Protein AF-A0A1M7EF19-F1 (afdb_monomer)

Solvent-accessible surface area (backbone atoms only — not comparable to full-atom values): 7921 Å² total; per-residue (Å²): 130,90,59,76,41,64,42,76,80,47,96,59,30,33,42,44,46,72,36,69,72,39,63,74,40,44,69,58,48,53,52,19,58,71,24,45,82,84,38,46,73,59,16,44,54,42,26,53,53,49,35,74,74,39,48,84,70,38,44,51,40,47,37,54,39,18,50,61,46,20,76,77,40,78,69,62,20,54,66,49,35,56,54,51,64,71,54,57,52,94,85,60,45,84,52,74,38,40,64,43,81,88,38,78,52,34,50,28,50,55,52,26,52,49,55,53,27,52,53,28,46,76,69,68,38,51,69,61,20,49,54,54,52,38,40,63,74,37,72,91,81,78,130

Structure (mmCIF, N/CA/C/O backbone):
data_AF-A0A1M7EF19-F1
#
_entry.id   AF-A0A1M7EF19-F1
#
loop_
_atom_site.group_PDB
_atom_site.id
_atom_site.type_symbol
_atom_site.label_atom_id
_atom_site.label_alt_id
_atom_site.label_comp_id
_atom_site.label_asym_id
_atom_site.label_entity_id
_atom_site.label_seq_id
_atom_site.pdbx_PDB_ins_code
_atom_site.Cartn_x
_atom_site.Cartn_y
_atom_site.Cartn_z
_atom_site.occupancy
_atom_site.B_iso_or_equiv
_atom_site.auth_seq_id
_atom_site.auth_comp_id
_atom_site.auth_asym_id
_atom_site.auth_atom_id
_atom_site.pdbx_PDB_model_num
ATOM 1 N N . MET A 1 1 ? 3.132 -17.403 -13.608 1.00 49.06 1 MET A N 1
ATOM 2 C CA . MET A 1 1 ? 3.008 -16.910 -12.224 1.00 49.06 1 MET A CA 1
ATOM 3 C C . MET A 1 1 ? 2.556 -15.473 -12.309 1.00 49.06 1 MET A C 1
ATOM 5 O O . MET A 1 1 ? 3.227 -14.689 -12.971 1.00 49.06 1 MET A O 1
ATOM 9 N N . ASP A 1 2 ? 1.410 -15.162 -11.716 1.00 65.50 2 ASP A N 1
ATOM 10 C CA . ASP A 1 2 ? 0.899 -13.799 -11.644 1.00 65.50 2 ASP A CA 1
ATOM 11 C C . ASP A 1 2 ? 1.764 -13.000 -10.675 1.00 65.50 2 ASP A C 1
ATOM 13 O O . ASP A 1 2 ? 1.704 -13.187 -9.463 1.00 65.50 2 ASP A O 1
ATOM 17 N N . GLN A 1 3 ? 2.645 -12.171 -11.230 1.00 72.75 3 GLN A N 1
ATOM 18 C CA . GLN A 1 3 ? 3.590 -11.376 -10.462 1.00 72.75 3 GLN A CA 1
ATOM 19 C C . GLN A 1 3 ? 3.290 -9.895 -10.648 1.00 72.75 3 GLN A C 1
ATOM 21 O O . GLN A 1 3 ? 3.059 -9.413 -11.761 1.00 72.75 3 GLN A O 1
ATOM 26 N N . LEU A 1 4 ? 3.340 -9.185 -9.531 1.00 77.06 4 LEU A N 1
ATOM 27 C CA . LEU A 1 4 ? 3.269 -7.740 -9.477 1.00 77.06 4 LEU A CA 1
ATOM 28 C C . LEU A 1 4 ? 4.525 -7.141 -10.108 1.00 77.06 4 LEU A C 1
ATOM 30 O O . LEU A 1 4 ? 5.639 -7.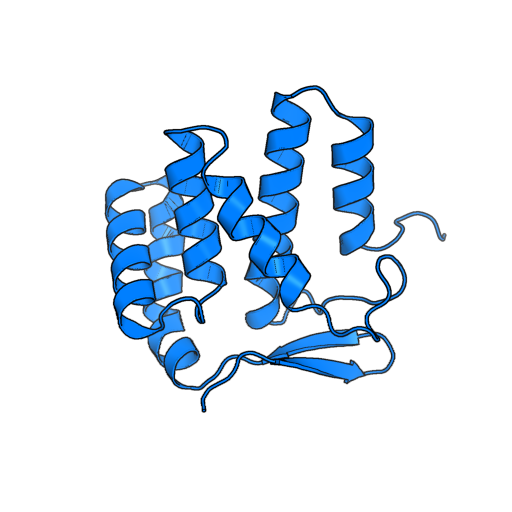573 -9.808 1.00 77.06 4 LEU A O 1
ATOM 34 N N . ARG A 1 5 ? 4.354 -6.183 -11.019 1.00 82.12 5 ARG A N 1
ATOM 35 C CA . ARG A 1 5 ? 5.475 -5.600 -11.764 1.00 82.12 5 ARG A CA 1
ATOM 36 C C . ARG A 1 5 ? 5.371 -4.094 -11.788 1.00 82.12 5 ARG A C 1
ATOM 38 O O . ARG A 1 5 ? 4.305 -3.555 -12.056 1.00 82.12 5 ARG A O 1
ATOM 45 N N . MET A 1 6 ? 6.496 -3.433 -11.576 1.00 83.19 6 MET A N 1
ATOM 46 C CA . MET A 1 6 ? 6.635 -2.010 -11.826 1.00 83.19 6 MET A CA 1
ATOM 47 C C . MET A 1 6 ? 7.289 -1.824 -13.193 1.00 83.19 6 MET A C 1
ATOM 49 O O . MET A 1 6 ? 8.327 -2.425 -13.472 1.00 83.19 6 MET A O 1
ATOM 53 N N . ILE A 1 7 ? 6.648 -1.048 -14.064 1.00 86.56 7 ILE A N 1
ATOM 54 C CA . ILE A 1 7 ? 7.122 -0.795 -15.426 1.00 86.56 7 ILE A CA 1
ATOM 55 C C . ILE A 1 7 ? 7.306 0.697 -15.656 1.00 86.56 7 ILE A C 1
ATOM 57 O O . ILE A 1 7 ? 6.476 1.506 -15.233 1.00 86.56 7 ILE A O 1
ATOM 61 N N . GLU A 1 8 ? 8.380 1.042 -16.355 1.00 88.12 8 GLU A N 1
ATOM 62 C CA . GLU A 1 8 ? 8.569 2.364 -16.934 1.00 88.12 8 GLU A CA 1
ATOM 63 C C . GLU A 1 8 ? 7.665 2.450 -18.167 1.00 88.12 8 GLU A C 1
ATOM 65 O O . GLU A 1 8 ? 7.809 1.666 -19.106 1.00 88.12 8 GLU A O 1
ATOM 70 N N . TYR A 1 9 ? 6.665 3.330 -18.138 1.00 81.69 9 TYR A N 1
ATOM 71 C CA . TYR A 1 9 ? 5.710 3.473 -19.246 1.00 81.69 9 TYR A CA 1
ATOM 72 C C . TYR A 1 9 ? 6.000 4.710 -20.110 1.00 81.69 9 TYR A C 1
ATOM 74 O O . TYR A 1 9 ? 5.576 4.766 -21.262 1.00 81.69 9 TYR A O 1
ATOM 82 N N . GLN A 1 10 ? 6.736 5.675 -19.559 1.00 83.44 10 GLN A N 1
ATOM 83 C CA . GLN A 1 10 ? 7.347 6.827 -20.224 1.00 83.44 10 GLN A CA 1
ATOM 84 C C . GLN A 1 10 ? 8.695 7.101 -19.541 1.00 83.44 10 GLN A C 1
ATOM 86 O O . GLN A 1 10 ? 8.858 6.669 -18.400 1.00 83.44 10 GLN A O 1
ATOM 91 N N . PRO A 1 11 ? 9.641 7.822 -20.177 1.00 87.25 11 PRO A N 1
ATOM 92 C CA . PRO A 1 11 ? 10.941 8.103 -19.573 1.00 87.25 11 PRO A CA 1
ATOM 93 C C . PRO A 1 11 ? 10.802 8.638 -18.143 1.00 87.25 11 PRO A C 1
ATOM 95 O O . PRO A 1 11 ? 10.159 9.670 -17.941 1.00 87.25 11 PRO A O 1
ATOM 98 N N . ARG A 1 12 ? 11.381 7.931 -17.166 1.00 82.62 12 ARG A N 1
ATOM 99 C CA . ARG A 1 12 ? 11.333 8.219 -15.717 1.00 82.62 12 ARG A CA 1
ATOM 100 C C . ARG A 1 12 ? 9.959 8.143 -15.054 1.00 82.62 12 ARG A C 1
ATOM 102 O O . ARG A 1 12 ? 9.822 8.489 -13.884 1.00 82.62 12 ARG A O 1
ATOM 109 N N . HIS A 1 13 ? 8.933 7.699 -15.767 1.00 81.12 13 HIS A N 1
ATOM 110 C CA . HIS A 1 13 ? 7.583 7.578 -15.236 1.00 81.12 13 HIS A CA 1
ATOM 111 C C . HIS A 1 13 ? 7.208 6.112 -15.100 1.00 81.12 13 HIS A C 1
ATOM 113 O O . HIS A 1 13 ? 7.140 5.355 -16.075 1.00 81.12 13 HIS A O 1
ATOM 119 N N . TRP A 1 14 ? 6.898 5.731 -13.869 1.00 84.00 14 TRP A N 1
ATOM 120 C CA . TRP A 1 14 ? 6.699 4.345 -13.505 1.00 84.00 14 TRP A CA 1
ATOM 121 C C . TRP A 1 14 ? 5.282 4.085 -13.003 1.00 84.00 14 TRP A C 1
ATOM 123 O O . TRP A 1 14 ? 4.639 4.919 -12.353 1.00 84.00 14 TRP A O 1
ATOM 133 N N . ARG A 1 15 ? 4.787 2.885 -13.303 1.00 83.12 15 ARG A N 1
ATOM 134 C CA . ARG A 1 15 ? 3.514 2.391 -12.784 1.00 83.12 15 ARG A CA 1
ATOM 135 C C . ARG A 1 15 ? 3.605 0.938 -12.365 1.00 83.12 15 ARG A C 1
ATOM 137 O O . ARG A 1 15 ? 4.247 0.125 -13.030 1.00 83.12 15 ARG A O 1
ATOM 144 N N . VAL A 1 16 ? 2.896 0.612 -11.300 1.00 81.69 16 VAL A N 1
ATOM 145 C CA . VAL A 1 16 ? 2.599 -0.767 -10.934 1.00 81.69 16 VAL A CA 1
ATOM 146 C C . VAL A 1 16 ? 1.520 -1.320 -11.863 1.00 81.69 16 VAL A C 1
ATOM 148 O O . VAL A 1 16 ? 0.500 -0.680 -12.118 1.00 81.69 16 VAL A O 1
ATOM 151 N N . VAL A 1 17 ? 1.753 -2.528 -12.364 1.00 83.81 17 VAL A 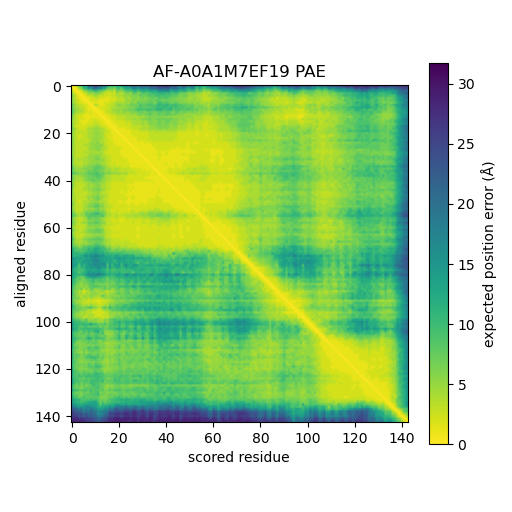N 1
ATOM 152 C CA . VAL A 1 17 ? 0.797 -3.332 -13.118 1.00 83.81 17 VAL A CA 1
ATOM 153 C C . VAL A 1 17 ? 0.368 -4.496 -12.242 1.00 83.81 17 VAL A C 1
ATOM 155 O O . VAL A 1 17 ? 1.172 -5.371 -11.902 1.00 83.81 17 VAL A O 1
ATOM 158 N N . TYR A 1 18 ? -0.914 -4.491 -11.891 1.00 82.88 18 TYR A N 1
ATOM 159 C CA . TYR A 1 18 ? -1.531 -5.553 -11.120 1.00 82.88 18 TYR A CA 1
ATOM 160 C C . TYR A 1 18 ? -1.889 -6.760 -11.999 1.00 82.88 18 TYR A C 1
ATOM 162 O O . TYR A 1 18 ? -2.313 -6.584 -13.146 1.00 82.88 18 TYR A O 1
ATOM 170 N N . PRO A 1 19 ? -1.730 -7.991 -11.482 1.00 86.44 19 PRO A N 1
ATOM 171 C CA . PRO A 1 19 ? -2.256 -9.178 -12.143 1.00 86.44 19 PRO A CA 1
ATOM 172 C C . PRO A 1 19 ? -3.793 -9.192 -12.113 1.00 86.44 19 PRO A C 1
ATOM 174 O O . PRO A 1 19 ? -4.411 -8.526 -11.281 1.00 86.44 19 PRO A O 1
ATOM 177 N N . ALA A 1 20 ? -4.412 -9.992 -12.987 1.00 88.25 20 ALA A N 1
ATOM 178 C CA . ALA A 1 20 ? -5.870 -10.053 -13.136 1.00 88.25 20 ALA A CA 1
ATOM 179 C C . ALA A 1 20 ? -6.595 -10.352 -11.813 1.00 88.25 20 ALA A C 1
ATOM 181 O O . ALA A 1 20 ? -7.558 -9.666 -11.485 1.00 88.25 20 ALA A O 1
ATOM 182 N N . VAL A 1 21 ? -6.060 -11.279 -11.007 1.00 88.25 21 VAL A N 1
ATOM 183 C CA . VAL A 1 21 ? -6.623 -11.628 -9.692 1.00 88.25 21 VAL A CA 1
ATOM 184 C C . VAL A 1 21 ? -6.773 -10.416 -8.768 1.00 88.25 21 VAL A C 1
ATOM 186 O O . VAL A 1 21 ? -7.740 -10.333 -8.022 1.00 88.25 21 VAL A O 1
ATOM 189 N N . VAL A 1 22 ? -5.865 -9.438 -8.836 1.00 87.75 22 VAL A N 1
ATOM 190 C CA . VAL A 1 22 ? -5.969 -8.205 -8.040 1.00 87.75 22 VAL A CA 1
ATOM 191 C C . VAL A 1 22 ? -7.045 -7.286 -8.619 1.00 87.75 22 VAL A C 1
ATOM 193 O O . VAL A 1 22 ? -7.875 -6.776 -7.872 1.00 87.75 22 VAL A O 1
ATOM 196 N N . LEU A 1 23 ? -7.086 -7.129 -9.946 1.00 87.75 23 LEU A N 1
ATOM 197 C CA . LEU A 1 23 ? -8.069 -6.278 -10.626 1.00 87.75 23 LEU A CA 1
ATOM 198 C C . LEU A 1 23 ? -9.516 -6.745 -10.397 1.00 87.75 23 LEU A C 1
ATOM 200 O O . LEU A 1 23 ? -10.413 -5.918 -10.258 1.00 87.75 23 LEU A O 1
ATOM 204 N N . GLU A 1 24 ? -9.746 -8.056 -10.295 1.00 92.38 24 GLU A N 1
ATOM 205 C CA . GLU A 1 24 ? -11.057 -8.639 -9.968 1.00 92.38 24 GLU A CA 1
ATOM 206 C C . GLU A 1 24 ? -11.579 -8.218 -8.583 1.00 92.38 24 GLU A C 1
ATOM 208 O O . GLU A 1 24 ? -12.788 -8.197 -8.347 1.00 92.38 24 GLU A O 1
ATOM 213 N N . HIS A 1 25 ? -10.679 -7.851 -7.668 1.00 92.69 25 HIS A N 1
ATOM 214 C CA . HIS A 1 25 ? -11.006 -7.480 -6.293 1.00 92.69 25 HIS A CA 1
ATOM 215 C C . HIS A 1 25 ? -11.044 -5.961 -6.063 1.00 92.69 25 HIS A C 1
ATOM 217 O O . HIS A 1 25 ? -11.392 -5.531 -4.962 1.00 92.69 25 HIS A O 1
ATOM 223 N N . GLU A 1 26 ? -10.787 -5.142 -7.088 1.00 89.12 26 GLU A N 1
ATOM 224 C CA . GLU A 1 26 ? -10.739 -3.675 -6.988 1.00 89.12 26 GLU A CA 1
ATOM 225 C C . GLU A 1 26 ? -12.045 -3.083 -6.433 1.00 89.12 26 GLU A C 1
ATOM 227 O O . GLU A 1 26 ? -12.036 -2.242 -5.536 1.00 89.12 26 GLU A O 1
ATOM 232 N N . ALA A 1 27 ? -13.202 -3.566 -6.897 1.00 92.00 27 ALA A N 1
ATOM 233 C CA . ALA A 1 27 ? -14.495 -3.090 -6.404 1.00 92.00 27 ALA A CA 1
ATOM 234 C C . ALA A 1 27 ? -14.686 -3.378 -4.904 1.00 92.00 27 ALA A C 1
ATOM 236 O O . ALA A 1 27 ? -15.207 -2.542 -4.163 1.00 92.00 27 ALA A O 1
ATOM 237 N N . LEU A 1 28 ? -14.236 -4.550 -4.446 1.00 95.12 28 LEU A N 1
ATOM 238 C CA . LEU A 1 28 ? -14.272 -4.924 -3.036 1.00 95.12 28 LEU A CA 1
ATOM 239 C C . LEU A 1 28 ? -13.281 -4.076 -2.223 1.00 95.12 28 LEU A C 1
ATOM 241 O O . LEU A 1 28 ? -13.601 -3.651 -1.113 1.00 95.12 28 LEU A O 1
ATOM 245 N N . PHE A 1 29 ? -12.111 -3.763 -2.784 1.00 92.12 29 PHE A N 1
ATOM 246 C CA . PHE A 1 29 ? -11.160 -2.844 -2.167 1.00 92.12 29 PHE A CA 1
ATOM 247 C C . PHE A 1 29 ? -11.755 -1.442 -1.978 1.00 92.12 29 PHE A C 1
ATOM 249 O O . PHE A 1 29 ? -11.686 -0.900 -0.871 1.00 92.12 29 PHE A O 1
ATOM 256 N N . GLN A 1 30 ? -12.409 -0.881 -3.001 1.00 92.00 30 GLN A N 1
ATOM 257 C CA . GLN A 1 30 ? -13.055 0.433 -2.904 1.00 92.00 30 GLN A CA 1
ATOM 258 C C . GLN A 1 30 ? -14.159 0.463 -1.835 1.00 92.00 30 GLN A C 1
ATOM 260 O O . GLN A 1 30 ? -14.275 1.447 -1.103 1.00 92.00 30 GLN A O 1
ATOM 265 N N . GLN A 1 31 ? -14.914 -0.630 -1.664 1.00 95.00 31 GLN A N 1
ATOM 266 C CA . GLN A 1 31 ? -15.872 -0.762 -0.556 1.00 95.00 31 GLN A CA 1
ATOM 267 C C . GLN A 1 31 ? -15.174 -0.708 0.809 1.00 95.00 31 GLN A C 1
ATOM 269 O O . GLN A 1 31 ? -15.584 0.054 1.685 1.00 95.00 31 GLN A O 1
ATOM 274 N N . GLY A 1 32 ? -14.087 -1.466 0.984 1.00 93.94 32 GLY A N 1
ATOM 275 C CA . GLY A 1 32 ? -13.292 -1.429 2.214 1.00 93.94 32 GLY A CA 1
ATOM 276 C C . GLY A 1 32 ? -12.735 -0.034 2.502 1.00 93.94 32 GLY A C 1
ATOM 277 O O . GLY A 1 32 ? -12.808 0.441 3.632 1.00 93.94 32 GLY A O 1
ATOM 278 N N . LYS A 1 33 ? -12.242 0.660 1.470 1.00 91.25 33 LYS A N 1
ATOM 279 C CA . LYS A 1 33 ? -11.739 2.037 1.558 1.00 91.25 33 LYS A CA 1
ATOM 280 C C . LYS A 1 33 ? -12.818 3.033 1.992 1.00 91.25 33 LYS A C 1
ATOM 282 O O . LYS A 1 33 ? -12.546 3.867 2.852 1.00 91.25 33 LYS A O 1
ATOM 287 N N . ALA A 1 34 ? -14.038 2.928 1.467 1.00 93.88 34 ALA A N 1
ATOM 288 C CA . ALA A 1 34 ? -15.155 3.784 1.878 1.00 93.88 34 ALA A CA 1
ATOM 289 C C . ALA A 1 34 ? -15.523 3.607 3.365 1.00 93.88 34 ALA A C 1
ATOM 291 O O . ALA A 1 34 ? -15.914 4.564 4.032 1.00 93.88 34 ALA A O 1
ATOM 292 N N . LEU A 1 35 ? -15.352 2.394 3.894 1.00 94.25 35 LEU A N 1
ATOM 293 C CA . LEU A 1 35 ? -15.626 2.045 5.290 1.00 94.25 35 LEU A CA 1
ATOM 294 C C . LEU A 1 35 ? -14.431 2.281 6.223 1.00 94.25 35 LEU A C 1
ATOM 296 O O . LEU A 1 35 ? -14.572 2.162 7.437 1.00 94.25 35 LEU A O 1
ATOM 300 N N . HIS A 1 36 ? -13.258 2.623 5.685 1.00 90.44 36 HIS A N 1
ATOM 301 C CA . HIS A 1 36 ? -11.996 2.642 6.426 1.00 90.44 36 HIS A CA 1
ATOM 302 C C . HIS A 1 36 ? -12.041 3.515 7.686 1.00 90.44 36 HIS A C 1
ATOM 304 O O . HIS A 1 36 ? -11.493 3.143 8.722 1.00 90.44 36 HIS A O 1
ATOM 310 N N . ILE A 1 37 ? -12.712 4.667 7.600 1.00 88.44 37 ILE A N 1
ATOM 311 C CA . ILE A 1 37 ? -12.843 5.621 8.708 1.00 88.44 37 ILE A CA 1
ATOM 312 C C . ILE A 1 37 ? -14.132 5.378 9.503 1.00 88.44 37 ILE A C 1
ATOM 314 O O . ILE A 1 37 ? -14.123 5.435 10.730 1.00 88.44 37 ILE A O 1
ATOM 318 N N . THR A 1 38 ? -15.247 5.122 8.818 1.00 94.44 38 THR A N 1
ATOM 319 C CA . THR A 1 38 ? -16.590 5.086 9.420 1.00 94.44 38 THR A CA 1
ATOM 320 C C . THR A 1 38 ? -16.928 3.747 10.076 1.00 94.44 38 THR A C 1
ATOM 322 O O . THR A 1 38 ? -17.674 3.721 11.051 1.00 94.44 38 THR A O 1
ATOM 325 N N . ALA A 1 39 ? -16.366 2.643 9.578 1.00 95.56 39 ALA A N 1
ATOM 326 C CA . ALA A 1 39 ? -16.579 1.284 10.071 1.00 95.56 39 ALA A CA 1
ATOM 327 C C . ALA A 1 39 ? -15.275 0.455 9.979 1.00 95.56 39 ALA A C 1
ATOM 329 O O . ALA A 1 39 ? -15.185 -0.511 9.212 1.00 95.56 39 ALA A O 1
ATOM 330 N N . PRO A 1 40 ? -14.238 0.794 10.770 1.00 92.50 40 PRO A N 1
ATOM 331 C CA . PRO A 1 40 ? -12.894 0.229 10.623 1.00 92.50 40 PRO A CA 1
ATOM 332 C C . PRO A 1 40 ? -12.822 -1.291 10.836 1.00 92.50 40 PRO A C 1
ATOM 334 O O . PRO A 1 40 ? -11.972 -1.955 10.247 1.00 92.50 40 PRO A O 1
ATOM 337 N N . GLN A 1 41 ? -13.700 -1.882 11.655 1.00 93.56 41 GLN A N 1
ATOM 338 C CA . GLN A 1 41 ? -13.760 -3.341 11.813 1.00 93.56 41 GLN A CA 1
ATOM 339 C C . GLN A 1 41 ? -14.307 -4.040 10.562 1.00 93.56 41 GLN A C 1
ATOM 341 O O . GLN A 1 41 ? -13.905 -5.161 10.252 1.00 93.56 41 GLN A O 1
ATOM 346 N N . GLU A 1 42 ? -15.226 -3.400 9.842 1.00 95.69 42 GLU A N 1
ATOM 347 C CA . GLU A 1 42 ? -15.789 -3.944 8.608 1.00 95.69 42 GLU A CA 1
ATOM 348 C C . GLU A 1 42 ? -14.804 -3.800 7.447 1.00 95.69 42 GLU A C 1
ATOM 350 O O . GLU A 1 42 ? -14.553 -4.772 6.732 1.00 95.69 42 GLU A O 1
ATOM 355 N N . ALA A 1 43 ? -14.141 -2.644 7.351 1.00 95.38 43 ALA A N 1
ATOM 356 C CA . ALA A 1 43 ? -13.029 -2.430 6.429 1.00 95.38 43 ALA A CA 1
ATOM 357 C C . ALA A 1 43 ? -11.914 -3.473 6.622 1.00 95.38 43 ALA A C 1
ATOM 359 O O . ALA A 1 43 ? -11.455 -4.077 5.654 1.00 95.38 43 ALA A O 1
ATOM 360 N N . GLU A 1 44 ? -11.530 -3.772 7.868 1.00 93.38 44 GLU A N 1
ATOM 361 C CA . GLU A 1 44 ? -10.548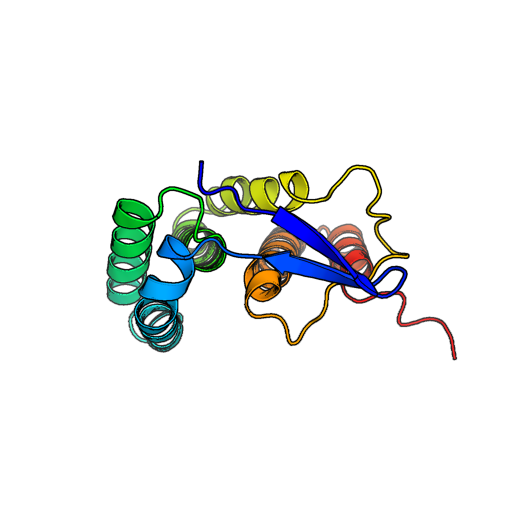 -4.823 8.157 1.00 93.38 44 GLU A CA 1
ATOM 362 C C . GLU A 1 44 ? -10.978 -6.198 7.628 1.00 93.38 44 GLU A C 1
ATOM 364 O O . GLU A 1 44 ? -10.163 -6.904 7.028 1.00 93.38 44 GLU A O 1
ATOM 369 N N . ARG A 1 45 ? -12.240 -6.602 7.838 1.00 96.12 45 ARG A N 1
ATOM 370 C CA . ARG A 1 45 ? -12.747 -7.889 7.327 1.00 96.12 45 ARG A CA 1
ATOM 371 C C . ARG A 1 45 ? -12.653 -7.956 5.807 1.00 96.12 45 ARG A C 1
ATOM 373 O O . ARG A 1 45 ? -12.268 -8.995 5.270 1.00 96.12 45 ARG A O 1
ATOM 380 N N . ILE A 1 46 ? -12.968 -6.854 5.131 1.00 96.62 46 ILE A N 1
ATOM 381 C CA . ILE A 1 46 ? -12.856 -6.735 3.677 1.00 96.62 46 ILE A CA 1
ATOM 382 C C . ILE A 1 46 ? -11.398 -6.895 3.233 1.00 96.62 46 ILE A C 1
ATOM 384 O O . ILE A 1 46 ? -11.118 -7.743 2.386 1.00 96.62 46 ILE A O 1
ATOM 388 N N . TYR A 1 47 ? -10.454 -6.168 3.837 1.00 92.44 47 TYR A N 1
ATOM 389 C CA . TYR A 1 47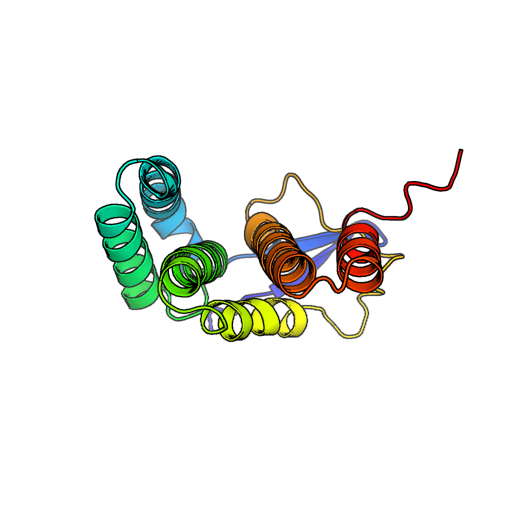 ? -9.040 -6.274 3.463 1.00 92.44 47 TYR A CA 1
ATOM 390 C C . TYR A 1 47 ? -8.470 -7.671 3.715 1.00 92.44 47 TYR A C 1
ATOM 392 O O . TYR A 1 47 ? -7.776 -8.212 2.858 1.00 92.44 47 TYR A O 1
ATOM 400 N N . ARG A 1 48 ? -8.824 -8.313 4.837 1.00 92.25 48 ARG A N 1
ATOM 401 C CA . ARG A 1 48 ? -8.429 -9.705 5.107 1.00 92.25 48 ARG A CA 1
ATOM 402 C C . ARG A 1 48 ? -8.995 -10.678 4.071 1.00 92.25 48 ARG A C 1
ATOM 404 O O . ARG A 1 48 ? -8.299 -11.610 3.680 1.00 92.25 48 ARG A O 1
ATOM 411 N N . ARG A 1 49 ? -10.230 -10.467 3.602 1.00 95.31 49 ARG A N 1
ATOM 412 C CA . ARG A 1 49 ? -10.833 -11.281 2.534 1.00 95.31 49 ARG A CA 1
ATOM 413 C C . ARG A 1 49 ? -10.089 -11.113 1.210 1.00 95.31 49 ARG A C 1
ATOM 415 O O . ARG A 1 49 ? -9.833 -12.106 0.539 1.00 95.31 49 ARG A O 1
ATOM 422 N N . ILE A 1 50 ? -9.718 -9.884 0.862 1.00 92.94 50 ILE A N 1
ATOM 423 C CA . ILE A 1 50 ? -8.910 -9.598 -0.329 1.00 92.94 50 ILE A CA 1
ATOM 424 C C . ILE A 1 50 ? -7.546 -10.288 -0.223 1.00 92.94 50 ILE A C 1
ATOM 426 O O . ILE A 1 50 ? -7.140 -10.968 -1.160 1.00 92.94 50 ILE A O 1
ATOM 430 N N . MET A 1 51 ? -6.872 -10.196 0.927 1.00 88.88 51 MET A N 1
ATOM 431 C CA . MET A 1 51 ? -5.592 -10.877 1.153 1.00 88.88 51 MET A CA 1
ATOM 432 C C . MET A 1 51 ? -5.708 -12.402 1.095 1.00 88.88 51 MET A C 1
ATOM 434 O O . MET A 1 51 ? -4.807 -13.064 0.595 1.00 88.88 51 MET A O 1
ATOM 438 N N . ALA A 1 52 ? -6.816 -12.982 1.560 1.00 91.12 52 ALA A N 1
ATOM 439 C CA . ALA A 1 52 ? -7.039 -14.421 1.440 1.00 91.12 52 ALA A CA 1
ATOM 440 C C . ALA A 1 52 ? -7.151 -14.881 -0.028 1.00 91.12 52 ALA A C 1
ATOM 442 O O . ALA A 1 52 ? -6.771 -16.006 -0.337 1.00 91.12 52 ALA A O 1
ATOM 443 N N . ALA A 1 53 ? -7.653 -14.023 -0.922 1.00 90.88 53 ALA A N 1
ATOM 444 C CA . ALA A 1 53 ? -7.817 -14.329 -2.344 1.00 90.88 53 ALA A CA 1
ATOM 445 C C . ALA A 1 53 ? -6.584 -13.971 -3.191 1.00 90.88 53 ALA A C 1
ATOM 447 O O . ALA A 1 53 ? -6.210 -14.714 -4.094 1.00 90.88 53 ALA A O 1
ATOM 448 N N . CYS A 1 54 ? -5.946 -12.838 -2.898 1.00 87.38 54 CYS A N 1
ATOM 449 C CA . CYS A 1 54 ? -4.843 -12.283 -3.685 1.00 87.38 54 CYS A CA 1
ATOM 450 C C . CYS A 1 54 ? -3.460 -12.551 -3.069 1.00 87.38 54 CYS A C 1
ATOM 452 O O . CYS A 1 54 ? -2.444 -12.177 -3.655 1.00 87.38 54 CYS A O 1
ATOM 454 N N . GLY A 1 55 ? -3.395 -13.128 -1.866 1.00 83.12 55 GLY A N 1
ATOM 455 C CA . GLY A 1 55 ? -2.178 -13.115 -1.059 1.00 83.12 55 GLY A CA 1
ATOM 456 C C . GLY A 1 55 ? -1.713 -11.681 -0.791 1.00 83.12 55 GLY A C 1
ATOM 457 O O . GLY A 1 55 ? -2.514 -10.763 -0.608 1.00 83.12 55 GLY A O 1
ATOM 458 N N . GLU A 1 56 ? -0.400 -11.474 -0.833 1.00 76.62 56 GLU A N 1
ATOM 459 C CA . GLU A 1 56 ? 0.225 -10.154 -0.668 1.00 76.62 56 GLU A CA 1
ATOM 460 C C . GLU A 1 56 ? 0.253 -9.331 -1.973 1.00 76.62 56 GLU A C 1
ATOM 462 O O . GLU A 1 56 ? 0.847 -8.259 -2.021 1.00 76.62 56 GLU A O 1
ATOM 467 N N . LEU A 1 57 ? -0.399 -9.799 -3.048 1.00 81.75 57 LEU A N 1
ATOM 468 C CA . LEU A 1 57 ? -0.392 -9.107 -4.343 1.00 81.75 57 LEU A CA 1
ATOM 469 C C . LEU A 1 57 ? -1.310 -7.876 -4.369 1.00 81.75 57 LEU A C 1
ATOM 471 O O . LEU A 1 57 ? -1.073 -6.957 -5.148 1.00 81.75 57 LEU A O 1
ATOM 475 N N . HIS A 1 58 ? -2.357 -7.817 -3.541 1.00 85.12 58 HIS A N 1
ATOM 476 C CA . HIS A 1 58 ? -3.234 -6.642 -3.495 1.00 85.12 58 HIS A CA 1
ATOM 477 C C . HIS A 1 58 ? -2.695 -5.602 -2.512 1.00 85.12 58 HIS A C 1
ATOM 479 O O . HIS A 1 58 ? -3.244 -5.375 -1.432 1.00 85.12 58 HIS A O 1
ATOM 485 N N . LEU A 1 59 ? -1.603 -4.958 -2.904 1.00 79.81 59 LEU A N 1
ATOM 486 C CA . LEU A 1 59 ? -0.808 -4.103 -2.029 1.00 79.81 59 LEU A CA 1
ATOM 487 C C . LEU A 1 59 ? -1.609 -2.958 -1.394 1.00 79.81 59 LEU A C 1
ATOM 489 O O . LEU A 1 59 ? -1.409 -2.643 -0.226 1.00 79.81 59 LEU A O 1
ATOM 493 N N . ASP A 1 60 ? -2.578 -2.383 -2.109 1.00 82.56 60 ASP A N 1
ATOM 494 C CA . ASP A 1 60 ? -3.466 -1.361 -1.546 1.00 82.56 60 ASP A CA 1
ATOM 495 C C . ASP A 1 60 ? -4.245 -1.860 -0.318 1.00 82.56 60 ASP A C 1
ATOM 497 O O . ASP A 1 60 ? -4.290 -1.179 0.712 1.00 82.56 60 ASP A O 1
ATOM 501 N N . ALA A 1 61 ? -4.816 -3.065 -0.392 1.00 86.75 61 ALA A N 1
ATOM 502 C CA . ALA A 1 61 ? -5.536 -3.687 0.716 1.00 86.75 61 ALA A CA 1
ATOM 503 C C . ALA A 1 61 ? -4.585 -4.045 1.866 1.00 86.75 61 ALA A C 1
ATOM 505 O O . ALA A 1 61 ? -4.932 -3.842 3.030 1.00 86.75 61 ALA A O 1
ATOM 506 N N . VAL A 1 62 ? -3.375 -4.510 1.541 1.00 84.06 62 VAL A N 1
ATOM 507 C CA . VAL A 1 62 ? -2.309 -4.796 2.510 1.00 84.06 62 VAL A CA 1
ATOM 508 C C . VAL A 1 62 ? -1.920 -3.529 3.286 1.00 84.06 62 VAL A C 1
ATOM 510 O O . VAL A 1 62 ? -1.911 -3.543 4.517 1.00 84.06 62 VAL A O 1
ATOM 513 N N . SER A 1 63 ? -1.693 -2.405 2.599 1.00 78.75 63 SER A N 1
ATOM 514 C CA . SER A 1 63 ? -1.369 -1.121 3.237 1.00 78.75 63 SER A CA 1
ATOM 515 C C . SER A 1 63 ? -2.507 -0.580 4.095 1.00 78.75 63 SER A C 1
ATOM 517 O O . SER A 1 63 ? -2.271 -0.157 5.227 1.00 78.75 63 SER A O 1
ATOM 519 N N . HIS A 1 64 ? -3.749 -0.622 3.607 1.00 84.81 64 HIS A N 1
ATOM 520 C CA . HIS A 1 64 ? -4.888 -0.149 4.395 1.00 84.81 64 HIS A CA 1
ATOM 521 C C . HIS A 1 64 ? -5.136 -1.040 5.623 1.00 84.81 64 HIS A C 1
ATOM 523 O O . HIS A 1 64 ? -5.439 -0.527 6.702 1.00 84.81 64 HIS A O 1
ATOM 529 N N . LEU A 1 65 ? -4.946 -2.359 5.512 1.00 85.94 65 LEU A N 1
ATOM 530 C CA . LEU A 1 65 ? -4.967 -3.239 6.678 1.00 85.94 65 LEU A CA 1
ATOM 531 C C . LEU A 1 65 ? -3.850 -2.872 7.660 1.00 85.94 65 LEU A C 1
ATOM 533 O O . LEU A 1 65 ? -4.112 -2.723 8.854 1.00 85.94 65 LEU A O 1
ATOM 537 N N . GLY A 1 66 ? -2.631 -2.668 7.156 1.00 81.06 66 GLY A N 1
ATOM 538 C CA . GLY A 1 66 ? -1.489 -2.211 7.940 1.00 81.06 66 GLY A CA 1
ATOM 539 C C . GLY A 1 66 ? -1.800 -0.937 8.724 1.00 81.06 66 GLY A C 1
ATOM 540 O O . GLY A 1 66 ? -1.552 -0.897 9.924 1.00 81.06 66 GLY A O 1
ATOM 541 N N . MET A 1 67 ? -2.423 0.067 8.099 1.00 80.50 67 MET A N 1
ATOM 542 C CA . MET A 1 67 ? -2.850 1.305 8.768 1.00 80.50 67 MET A CA 1
ATOM 543 C C . MET A 1 67 ? -3.871 1.062 9.887 1.00 80.50 67 MET A C 1
ATOM 545 O O . MET A 1 67 ? -3.699 1.577 10.994 1.00 80.50 67 MET A O 1
ATOM 549 N N . LEU A 1 68 ? -4.910 0.255 9.636 1.00 85.56 68 LEU A N 1
ATOM 550 C CA . LEU A 1 68 ? -5.917 -0.074 10.654 1.00 85.56 68 LEU A CA 1
ATOM 551 C C . LEU A 1 68 ? -5.299 -0.787 11.858 1.00 85.56 68 LEU A C 1
ATOM 553 O O . LEU A 1 68 ? -5.644 -0.487 13.003 1.00 85.56 68 LEU A O 1
ATOM 557 N N . LEU A 1 69 ? -4.379 -1.718 11.603 1.00 82.19 69 LEU A N 1
ATOM 558 C CA . LEU A 1 69 ? -3.666 -2.438 12.651 1.00 82.19 69 LEU A CA 1
ATOM 559 C C . LEU A 1 69 ? -2.698 -1.519 13.394 1.00 82.19 69 LEU A C 1
ATOM 561 O O . LEU A 1 69 ? -2.644 -1.572 14.617 1.00 82.19 69 LEU A O 1
ATOM 565 N N . ASN A 1 70 ? -2.005 -0.626 12.689 1.00 74.81 70 ASN A N 1
ATOM 566 C CA . ASN A 1 70 ? -1.055 0.307 13.285 1.00 74.81 70 ASN A CA 1
ATOM 567 C C . ASN A 1 70 ? -1.722 1.330 14.212 1.00 74.81 70 ASN A C 1
ATOM 569 O O . ASN A 1 70 ? -1.153 1.715 15.230 1.00 74.81 70 ASN A O 1
ATOM 573 N N . ASN A 1 71 ? -2.957 1.728 13.900 1.00 75.25 71 ASN A N 1
ATOM 574 C CA . ASN A 1 71 ? -3.764 2.562 14.790 1.00 75.25 71 ASN A CA 1
ATOM 575 C C . ASN A 1 71 ? -4.096 1.860 16.118 1.00 75.25 71 ASN A C 1
ATOM 577 O O . ASN A 1 71 ? -4.293 2.536 17.124 1.00 75.25 71 ASN A O 1
ATOM 581 N N . ARG A 1 72 ? -4.150 0.521 16.142 1.00 75.62 72 ARG A N 1
ATOM 582 C CA . ARG A 1 72 ? -4.377 -0.271 17.366 1.00 75.62 72 ARG A CA 1
ATOM 583 C C . ARG A 1 72 ? -3.075 -0.679 18.049 1.00 75.62 72 ARG A C 1
ATOM 585 O O . ARG A 1 72 ? -3.019 -0.770 19.271 1.00 75.62 72 ARG A O 1
ATOM 592 N N . THR A 1 73 ? -2.043 -0.955 17.262 1.00 74.12 73 THR A N 1
ATOM 593 C CA . THR A 1 73 ? -0.732 -1.423 17.711 1.00 74.12 73 THR A CA 1
ATOM 594 C C . THR A 1 73 ? 0.348 -0.708 16.900 1.00 74.12 73 THR A C 1
ATOM 596 O O . THR A 1 73 ? 0.708 -1.175 15.815 1.00 74.12 73 THR A O 1
ATOM 599 N N . PRO A 1 74 ? 0.859 0.430 17.405 1.00 70.00 74 PRO A N 1
ATOM 600 C CA . PRO A 1 74 ? 1.897 1.197 16.728 1.00 70.00 74 PRO A CA 1
ATOM 601 C C . PRO A 1 74 ? 3.125 0.335 16.412 1.00 70.00 74 PRO A C 1
ATOM 603 O O . PRO A 1 74 ? 3.589 -0.431 17.254 1.00 70.00 74 PRO A O 1
ATOM 606 N N . GLY A 1 75 ? 3.642 0.453 15.194 1.00 64.38 75 GLY A N 1
ATOM 607 C CA . GLY A 1 75 ? 4.760 -0.329 14.668 1.00 64.38 75 GLY A CA 1
ATOM 608 C C . GLY A 1 75 ? 4.359 -1.485 13.746 1.00 64.38 75 GLY A C 1
ATOM 609 O O . GLY A 1 75 ? 5.139 -1.841 12.866 1.00 64.38 75 GLY A O 1
ATOM 610 N N . LEU A 1 76 ? 3.147 -2.039 13.874 1.00 65.44 76 LEU A N 1
ATOM 611 C CA . LEU A 1 76 ? 2.719 -3.196 13.073 1.00 65.44 76 LEU A CA 1
ATOM 612 C C . LEU A 1 76 ? 2.454 -2.838 11.599 1.00 65.44 76 LEU A C 1
ATOM 614 O O . LEU A 1 76 ? 2.561 -3.685 10.716 1.00 65.44 76 LEU A O 1
ATOM 618 N N . GLY A 1 77 ? 2.129 -1.572 11.325 1.00 58.47 77 GLY A N 1
ATOM 619 C CA . GLY A 1 77 ? 1.943 -1.069 9.966 1.00 58.47 77 GLY A CA 1
ATOM 620 C C . GLY A 1 77 ? 3.244 -1.042 9.174 1.00 58.47 77 GLY A C 1
ATOM 621 O O . GLY A 1 77 ? 3.231 -1.404 8.006 1.00 58.47 77 GLY A O 1
ATOM 622 N N . LEU A 1 78 ? 4.371 -0.694 9.810 1.00 64.12 78 LEU A N 1
ATOM 623 C CA . LEU A 1 78 ? 5.674 -0.492 9.156 1.00 64.12 78 LEU A CA 1
ATOM 624 C C . LEU A 1 78 ? 6.160 -1.705 8.354 1.00 64.12 78 LEU A C 1
ATOM 626 O O . LEU A 1 78 ? 6.791 -1.531 7.313 1.00 64.12 78 LEU A O 1
ATOM 630 N N . THR A 1 79 ? 5.825 -2.920 8.787 1.00 65.12 79 THR A N 1
ATOM 631 C CA . THR A 1 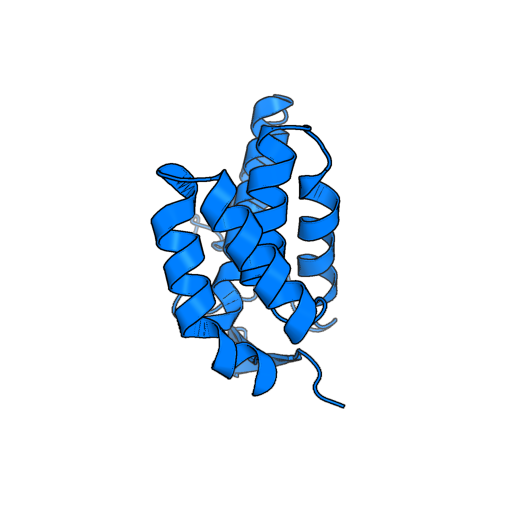79 ? 6.194 -4.158 8.087 1.00 65.12 79 THR A CA 1
ATOM 632 C C . THR A 1 79 ? 5.552 -4.246 6.700 1.00 65.12 79 THR A C 1
ATOM 634 O O . THR A 1 79 ? 6.207 -4.653 5.744 1.00 65.12 79 THR A O 1
ATOM 637 N N . TYR A 1 80 ? 4.308 -3.780 6.566 1.00 60.12 80 TYR A N 1
ATOM 638 C CA . TYR A 1 80 ? 3.587 -3.716 5.291 1.00 60.12 80 TYR A CA 1
ATOM 639 C C . TYR A 1 80 ? 4.094 -2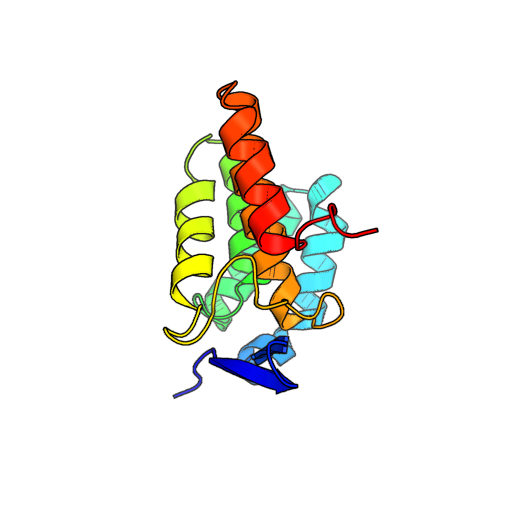.583 4.388 1.00 60.12 80 TYR A C 1
ATOM 641 O O . TYR A 1 80 ? 4.018 -2.666 3.166 1.00 60.12 80 TYR A O 1
ATOM 649 N N . LEU A 1 81 ? 4.680 -1.543 4.986 1.00 61.69 81 LEU A N 1
ATOM 650 C CA . LEU A 1 81 ? 5.215 -0.376 4.281 1.00 61.69 81 LEU A CA 1
ATOM 651 C C . LEU A 1 81 ? 6.586 -0.659 3.657 1.00 61.69 81 LEU A C 1
ATOM 653 O O . LEU A 1 81 ? 6.871 -0.206 2.550 1.00 61.69 81 LEU A O 1
ATOM 657 N N . MET A 1 82 ? 7.419 -1.467 4.321 1.00 66.50 82 MET A N 1
ATOM 658 C CA . MET A 1 82 ? 8.707 -1.909 3.770 1.00 66.50 82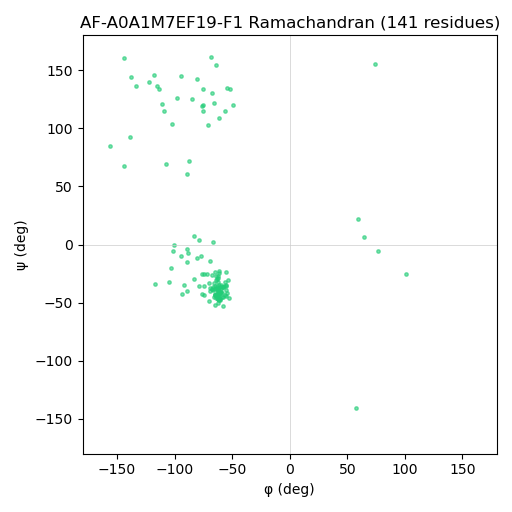 MET A CA 1
ATOM 659 C C . MET A 1 82 ? 8.548 -2.751 2.501 1.00 66.50 82 MET A C 1
ATOM 661 O O . MET A 1 82 ? 9.412 -2.692 1.627 1.00 66.50 82 MET A O 1
ATOM 665 N N . GLN A 1 83 ? 7.435 -3.480 2.358 1.00 66.31 83 GLN A N 1
ATOM 666 C CA . GLN A 1 83 ? 7.151 -4.245 1.143 1.00 66.31 83 GLN A CA 1
ATOM 667 C C . GLN A 1 83 ? 7.025 -3.348 -0.095 1.00 66.31 83 GLN A C 1
ATOM 669 O O . GLN A 1 83 ? 7.369 -3.781 -1.192 1.00 66.31 83 GLN A O 1
ATOM 674 N N . ALA A 1 84 ? 6.627 -2.080 0.070 1.00 66.12 84 ALA A N 1
ATOM 675 C CA . ALA A 1 84 ? 6.501 -1.148 -1.047 1.00 66.12 84 ALA A CA 1
ATOM 676 C C . ALA A 1 84 ? 7.831 -0.877 -1.733 1.00 66.12 84 ALA A C 1
ATOM 678 O O . ALA A 1 84 ? 7.924 -0.891 -2.958 1.00 66.12 84 ALA A O 1
ATOM 679 N N . ARG A 1 85 ? 8.879 -0.698 -0.925 1.00 68.06 85 ARG A N 1
ATOM 680 C CA . ARG A 1 85 ? 10.222 -0.425 -1.432 1.00 68.06 85 ARG A CA 1
ATOM 681 C C . ARG A 1 85 ? 10.831 -1.610 -2.169 1.00 68.06 85 ARG A C 1
ATOM 683 O O . ARG A 1 85 ? 11.651 -1.410 -3.056 1.00 68.06 85 ARG A O 1
ATOM 690 N N . LEU A 1 86 ? 10.414 -2.833 -1.840 1.00 70.00 86 LEU A N 1
ATOM 691 C CA . LEU A 1 86 ? 10.898 -4.047 -2.504 1.00 70.00 86 LEU A CA 1
ATOM 692 C C . LEU A 1 86 ? 10.410 -4.177 -3.955 1.00 70.00 86 LEU A C 1
ATOM 694 O O . LEU A 1 86 ? 10.945 -4.995 -4.699 1.00 70.00 86 LEU A O 1
ATOM 698 N N . LEU A 1 87 ? 9.414 -3.387 -4.361 1.00 72.81 87 LEU A N 1
ATOM 699 C CA . LEU A 1 87 ? 8.867 -3.404 -5.719 1.00 72.81 87 LEU A CA 1
ATOM 700 C C . LEU A 1 87 ? 9.579 -2.450 -6.668 1.00 72.81 87 LEU A C 1
ATOM 702 O O . LEU A 1 87 ? 9.413 -2.584 -7.883 1.00 72.81 87 LEU A O 1
ATOM 706 N N . PHE A 1 88 ? 10.364 -1.511 -6.135 1.00 74.94 88 PHE A N 1
ATOM 707 C CA . PHE A 1 88 ? 11.142 -0.616 -6.970 1.00 74.94 88 PHE A CA 1
ATOM 708 C C . PHE A 1 88 ? 12.207 -1.420 -7.722 1.00 74.94 88 PHE A C 1
ATOM 710 O O . PHE A 1 88 ? 13.034 -2.100 -7.103 1.00 74.94 88 PHE A O 1
ATOM 717 N N . PRO A 1 89 ? 12.208 -1.381 -9.065 1.00 76.69 89 PRO A N 1
ATOM 718 C CA . PRO A 1 89 ? 13.269 -2.002 -9.833 1.00 76.69 89 PRO A CA 1
ATOM 719 C C . PRO A 1 89 ? 14.587 -1.284 -9.534 1.00 76.69 89 PRO A C 1
ATOM 721 O O . PRO A 1 89 ? 14.598 -0.101 -9.220 1.00 76.69 89 PRO A O 1
ATOM 724 N N . LYS A 1 90 ? 15.725 -1.968 -9.706 1.00 81.19 90 LYS A N 1
ATOM 725 C CA . LYS A 1 90 ? 17.057 -1.353 -9.515 1.00 81.19 90 LYS A CA 1
ATOM 726 C C . LYS A 1 90 ? 17.286 -0.092 -10.359 1.00 81.19 90 LYS A C 1
ATOM 728 O O . LYS A 1 90 ? 18.168 0.690 -10.036 1.00 81.19 90 LYS A O 1
ATOM 733 N N . ALA A 1 91 ? 16.546 0.043 -11.458 1.00 82.12 91 ALA A N 1
ATOM 734 C CA . ALA A 1 91 ? 16.595 1.191 -12.352 1.00 82.12 91 ALA A CA 1
ATOM 735 C C . ALA A 1 91 ? 15.778 2.395 -11.851 1.00 82.12 91 ALA A C 1
ATOM 737 O O . ALA A 1 91 ? 15.923 3.466 -12.421 1.00 82.12 91 ALA A O 1
ATOM 738 N N . PHE A 1 92 ? 14.934 2.225 -10.827 1.00 79.81 92 PHE A N 1
ATOM 739 C CA . PHE A 1 92 ? 14.160 3.316 -10.248 1.00 79.81 92 PHE A CA 1
ATOM 740 C C . PHE A 1 92 ? 15.055 4.197 -9.375 1.00 79.81 92 PHE A C 1
ATOM 742 O O . PHE A 1 92 ? 15.636 3.730 -8.392 1.00 79.81 92 PHE A O 1
ATOM 749 N N . GLU A 1 93 ? 15.148 5.475 -9.722 1.00 78.69 93 GLU A N 1
ATOM 750 C CA . GLU A 1 93 ? 15.933 6.466 -8.991 1.00 78.69 93 GLU A CA 1
ATOM 751 C C . GLU A 1 93 ? 15.022 7.344 -8.115 1.00 78.69 93 GLU A C 1
ATOM 753 O O . GLU A 1 93 ? 14.358 8.259 -8.608 1.00 78.69 93 GLU A O 1
ATOM 758 N N . GLU A 1 94 ? 15.013 7.100 -6.795 1.00 72.69 94 GLU A N 1
ATOM 759 C CA . GLU A 1 94 ? 14.274 7.939 -5.833 1.00 72.69 94 GLU A CA 1
ATOM 760 C C . GLU A 1 94 ? 14.635 9.431 -6.007 1.00 72.69 94 GLU A C 1
ATOM 762 O O . GLU A 1 94 ? 15.806 9.799 -6.139 1.00 72.69 94 GLU A O 1
ATOM 767 N N . GLY A 1 95 ? 13.622 10.304 -6.029 1.00 67.50 95 GLY A N 1
ATOM 768 C CA . GLY A 1 95 ? 13.786 11.750 -6.225 1.00 67.50 95 GLY A CA 1
ATOM 769 C C . GLY A 1 95 ? 14.054 12.206 -7.668 1.00 67.50 95 GLY A C 1
ATOM 770 O O . GLY A 1 95 ? 14.075 13.413 -7.915 1.00 67.50 95 GLY A O 1
ATOM 771 N N . ARG A 1 96 ? 14.239 11.288 -8.627 1.00 73.00 96 ARG A N 1
ATOM 772 C CA . ARG A 1 96 ? 14.330 11.606 -10.069 1.00 73.00 96 ARG A CA 1
ATOM 773 C C . ARG A 1 96 ? 13.219 10.975 -10.891 1.00 73.00 96 ARG A C 1
ATOM 775 O O . ARG A 1 96 ? 12.779 11.577 -11.871 1.00 73.00 96 ARG A O 1
ATOM 782 N N . ASP A 1 97 ? 12.796 9.787 -10.489 1.00 76.44 97 ASP A N 1
ATOM 783 C CA . ASP A 1 97 ? 11.723 9.045 -11.120 1.00 76.44 97 ASP A CA 1
ATOM 784 C C . ASP A 1 97 ? 10.386 9.310 -10.432 1.00 76.44 97 ASP A C 1
ATOM 786 O O . ASP A 1 97 ? 10.299 9.501 -9.219 1.00 76.44 97 ASP A O 1
ATOM 790 N N . VAL A 1 98 ? 9.325 9.321 -11.235 1.00 73.75 98 VAL A N 1
ATOM 791 C CA . VAL A 1 98 ? 7.984 9.724 -10.821 1.00 73.75 98 VAL A CA 1
ATOM 792 C C . VAL A 1 98 ? 7.042 8.529 -10.869 1.00 73.75 98 VAL A C 1
ATOM 794 O O . VAL A 1 98 ? 6.980 7.787 -11.853 1.00 73.75 98 VAL A O 1
ATOM 797 N N . LEU A 1 99 ? 6.253 8.368 -9.809 1.00 73.62 99 LEU A N 1
ATOM 798 C CA . LEU A 1 99 ? 5.112 7.460 -9.802 1.00 73.62 99 LEU A CA 1
ATOM 799 C C . LEU A 1 99 ? 3.896 8.174 -10.381 1.00 73.62 99 LEU A C 1
ATOM 801 O O . LEU A 1 99 ? 3.492 9.226 -9.893 1.00 73.62 99 LEU A O 1
ATOM 805 N N . LEU A 1 100 ? 3.278 7.585 -11.404 1.00 70.12 100 LEU A N 1
ATOM 806 C CA . LEU A 1 100 ? 2.032 8.113 -11.959 1.00 70.12 100 LEU A CA 1
ATOM 807 C C . LEU A 1 100 ? 0.929 8.115 -10.889 1.00 70.12 100 LEU A C 1
ATOM 809 O O . LEU A 1 100 ? 0.427 7.052 -10.527 1.00 70.12 100 LEU A O 1
ATOM 813 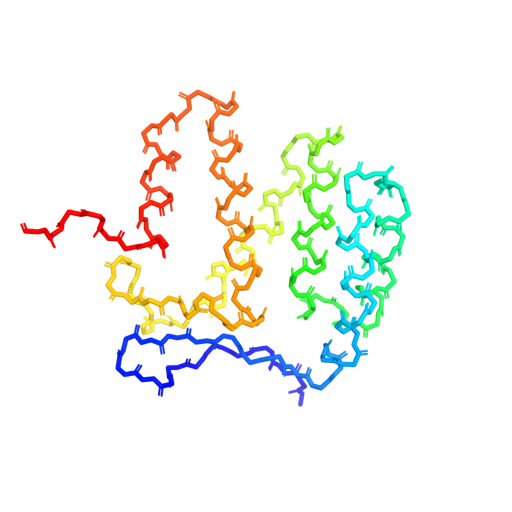N N . TYR A 1 101 ? 0.544 9.298 -10.411 1.00 60.34 101 TYR A N 1
ATOM 814 C CA . TYR A 1 101 ? -0.467 9.469 -9.362 1.00 60.34 101 TYR A CA 1
ATOM 815 C C . TYR A 1 101 ? -1.837 8.890 -9.751 1.00 60.34 101 TYR A C 1
ATOM 817 O O . TYR A 1 101 ? -2.540 8.329 -8.917 1.00 60.34 101 TYR A O 1
ATOM 825 N N . GLU A 1 102 ? -2.192 8.972 -11.035 1.00 62.97 102 GLU A N 1
ATOM 826 C CA . GLU A 1 102 ? -3.473 8.492 -11.571 1.00 62.97 102 GLU A CA 1
ATOM 827 C C . GLU A 1 102 ? -3.533 6.965 -11.749 1.00 62.97 102 GLU A C 1
ATOM 829 O O . GLU A 1 102 ? -4.598 6.407 -12.014 1.00 62.97 102 GLU A O 1
ATOM 834 N N . SER A 1 103 ? -2.404 6.262 -11.608 1.00 67.25 103 SER A N 1
ATOM 835 C CA . SER A 1 103 ? -2.387 4.804 -11.686 1.00 67.25 103 SER A CA 1
ATOM 836 C C . SER A 1 103 ? -2.938 4.215 -10.394 1.00 67.25 103 SER A C 1
ATOM 838 O O . SER A 1 103 ? -2.329 4.375 -9.334 1.00 67.25 103 SER A O 1
ATOM 840 N N . THR A 1 104 ? -4.028 3.449 -10.483 1.00 64.38 104 THR A N 1
ATOM 841 C CA . THR A 1 104 ? -4.580 2.691 -9.345 1.00 64.38 104 THR A CA 1
ATOM 842 C C . THR A 1 104 ? -3.530 1.787 -8.694 1.00 64.38 104 THR A C 1
ATOM 844 O O . THR A 1 104 ? -3.525 1.641 -7.479 1.00 64.38 104 THR A O 1
ATOM 847 N N . GLY A 1 105 ? -2.558 1.293 -9.470 1.00 65.88 105 GLY A N 1
ATOM 848 C CA . GLY A 1 105 ? -1.416 0.520 -8.971 1.00 65.88 105 GLY A CA 1
ATOM 849 C C . GLY A 1 105 ? -0.451 1.267 -8.048 1.00 65.88 105 GLY A C 1
ATOM 850 O O . GLY A 1 105 ? 0.256 0.645 -7.259 1.00 65.88 105 GLY A O 1
ATOM 851 N N . ASN A 1 106 ? -0.401 2.595 -8.132 1.00 72.44 106 ASN A N 1
ATOM 852 C CA . ASN A 1 106 ? 0.547 3.403 -7.367 1.00 72.44 106 ASN A CA 1
ATOM 853 C C . ASN A 1 106 ? -0.052 3.927 -6.051 1.00 72.44 106 ASN A C 1
ATOM 855 O O . ASN A 1 106 ? 0.693 4.427 -5.203 1.00 72.44 106 ASN A O 1
ATOM 859 N N . GLY A 1 107 ? -1.370 3.779 -5.850 1.00 71.75 107 GLY A N 1
ATOM 860 C CA . GLY A 1 107 ? -2.072 4.207 -4.634 1.00 71.75 107 GLY A CA 1
ATOM 861 C C . GLY A 1 107 ? -1.470 3.604 -3.366 1.00 71.75 107 GLY A C 1
ATOM 862 O O . GLY A 1 107 ? -1.328 4.283 -2.346 1.00 71.75 107 GLY A O 1
ATOM 863 N N . PHE A 1 108 ? -1.001 2.367 -3.470 1.00 73.56 108 PHE A N 1
ATOM 864 C CA . PHE A 1 108 ? -0.351 1.646 -2.395 1.00 73.56 108 PHE A CA 1
ATOM 865 C C . PHE A 1 108 ? 0.955 2.309 -1.966 1.00 73.56 108 PHE A C 1
ATOM 867 O O . PHE A 1 108 ? 1.184 2.470 -0.770 1.00 73.56 108 PHE A O 1
ATOM 874 N N . VAL A 1 109 ? 1.802 2.693 -2.926 1.00 70.88 109 VAL A N 1
ATOM 875 C CA . VAL A 1 109 ? 3.113 3.281 -2.634 1.00 70.88 109 VAL A CA 1
ATOM 876 C C . VAL A 1 109 ? 2.917 4.625 -1.942 1.00 70.88 109 VAL A C 1
ATOM 878 O O . VAL A 1 109 ? 3.530 4.890 -0.913 1.00 70.88 109 VAL A O 1
ATOM 881 N N . LEU A 1 110 ? 1.978 5.432 -2.433 1.00 72.88 110 LEU A N 1
ATOM 882 C CA . LEU A 1 110 ? 1.622 6.710 -1.817 1.00 72.88 110 LEU A CA 1
ATOM 883 C C . LEU A 1 110 ? 1.064 6.526 -0.401 1.00 72.88 110 LEU A C 1
ATOM 885 O O . LEU A 1 110 ? 1.506 7.194 0.533 1.00 72.88 110 LEU A O 1
ATOM 889 N N . THR A 1 111 ? 0.141 5.577 -0.227 1.00 74.00 111 THR A N 1
ATOM 890 C CA . THR A 1 111 ? -0.416 5.216 1.086 1.00 74.00 111 THR A CA 1
ATOM 891 C C . THR A 1 111 ? 0.691 4.745 2.024 1.00 74.00 111 THR A C 1
ATOM 893 O O . THR A 1 111 ? 0.692 5.081 3.210 1.00 74.00 111 THR A O 1
ATOM 896 N N . ALA A 1 112 ? 1.667 4.009 1.488 1.00 73.12 112 ALA A N 1
ATOM 897 C CA . ALA A 1 112 ? 2.731 3.455 2.287 1.00 73.12 112 ALA A CA 1
ATOM 898 C C . ALA A 1 112 ? 3.682 4.545 2.809 1.00 73.12 112 ALA A C 1
ATOM 900 O O . ALA A 1 112 ? 3.958 4.636 4.007 1.00 73.12 112 ALA A O 1
ATOM 901 N N . TYR A 1 113 ? 4.128 5.433 1.923 1.00 74.88 113 TYR A N 1
ATOM 902 C CA . TYR A 1 113 ? 4.973 6.560 2.306 1.00 74.88 113 TYR A CA 1
ATOM 903 C C . TYR A 1 113 ? 4.241 7.544 3.223 1.00 74.88 113 TYR A C 1
ATOM 905 O O . TYR A 1 113 ? 4.839 8.043 4.178 1.00 74.88 113 TYR A O 1
ATOM 913 N N . TYR A 1 114 ? 2.937 7.754 3.011 1.00 76.50 114 TYR A N 1
ATOM 914 C CA . TYR A 1 114 ? 2.105 8.531 3.927 1.00 76.50 114 TYR A CA 1
ATOM 915 C C . TYR A 1 114 ? 2.112 7.939 5.343 1.00 76.50 114 TYR A C 1
ATOM 917 O O . TYR A 1 114 ? 2.452 8.629 6.305 1.00 76.50 114 TYR A O 1
ATOM 925 N N . ALA A 1 115 ? 1.805 6.646 5.476 1.00 74.00 115 ALA A N 1
ATOM 926 C CA . ALA A 1 115 ? 1.780 5.966 6.767 1.00 74.00 115 ALA A CA 1
ATOM 927 C C . ALA A 1 115 ? 3.155 5.984 7.463 1.00 74.00 115 ALA A C 1
ATOM 929 O O . ALA A 1 115 ? 3.230 6.251 8.661 1.00 74.00 115 ALA A O 1
ATOM 930 N N . MET A 1 116 ? 4.248 5.775 6.721 1.00 74.75 116 MET A N 1
ATOM 931 C CA . MET A 1 116 ? 5.612 5.856 7.261 1.00 74.75 116 MET A CA 1
ATOM 932 C C . MET A 1 116 ? 5.931 7.261 7.783 1.00 74.75 116 MET A C 1
ATOM 934 O O . MET A 1 116 ? 6.484 7.406 8.875 1.00 74.75 116 MET A O 1
ATOM 938 N N . GLY A 1 117 ? 5.557 8.301 7.034 1.00 79.00 117 GLY A N 1
ATOM 939 C CA . GLY A 1 117 ? 5.772 9.682 7.451 1.00 79.00 117 GLY A CA 1
ATOM 940 C C . GLY A 1 117 ? 4.965 10.048 8.696 1.00 79.00 117 GLY A C 1
ATOM 941 O O . GLY A 1 117 ? 5.500 10.695 9.593 1.00 79.00 117 GLY A O 1
ATOM 942 N N . VAL A 1 118 ? 3.726 9.560 8.819 1.00 80.88 118 VAL A N 1
ATOM 943 C CA . VAL A 1 118 ? 2.908 9.729 10.035 1.00 80.88 118 VAL A CA 1
ATOM 944 C C . VAL A 1 118 ? 3.574 9.091 11.259 1.00 80.88 118 VAL A C 1
ATOM 946 O O . VAL A 1 118 ? 3.587 9.691 12.334 1.00 80.88 118 VAL A O 1
ATOM 949 N N . GLU A 1 119 ? 4.176 7.907 11.128 1.00 77.75 119 GLU A N 1
ATOM 950 C CA . GLU A 1 119 ? 4.898 7.281 12.245 1.00 77.75 119 GLU A CA 1
ATOM 951 C C . GLU A 1 119 ? 6.158 8.062 12.638 1.00 77.75 119 GLU A C 1
ATOM 953 O O . GLU A 1 119 ? 6.425 8.250 13.828 1.00 77.75 119 GLU A O 1
ATOM 958 N N . LEU A 1 120 ? 6.899 8.593 11.661 1.00 82.81 120 LEU A N 1
ATOM 959 C CA . LEU A 1 120 ? 8.039 9.478 11.919 1.00 82.81 120 LEU A CA 1
ATOM 960 C C . LEU A 1 120 ? 7.604 10.768 12.632 1.00 82.81 120 LEU A C 1
ATOM 962 O O . LEU A 1 120 ? 8.265 11.196 13.579 1.00 82.81 120 LEU A O 1
ATOM 966 N N . GLN A 1 121 ? 6.462 11.346 12.249 1.00 83.94 121 GLN A N 1
ATOM 967 C CA . GLN A 1 121 ? 5.869 12.500 12.933 1.00 83.94 121 GLN A CA 1
ATOM 968 C C . GLN A 1 121 ? 5.495 12.178 14.385 1.00 83.94 121 GLN A C 1
ATOM 970 O O . GLN A 1 121 ? 5.864 12.927 15.291 1.00 83.94 121 GLN A O 1
ATOM 975 N N . LYS A 1 122 ? 4.834 11.039 14.641 1.00 82.25 122 LYS A N 1
ATOM 976 C CA . LYS A 1 122 ? 4.520 10.580 16.010 1.00 82.25 122 LYS A CA 1
ATOM 977 C C . LYS A 1 122 ? 5.785 10.409 16.857 1.00 82.25 122 LYS A C 1
ATOM 979 O O . LYS A 1 122 ? 5.786 10.752 18.037 1.00 82.25 122 LYS A O 1
ATOM 984 N N . ALA A 1 123 ? 6.873 9.948 16.243 1.00 83.75 123 ALA A N 1
ATOM 985 C CA . ALA A 1 123 ? 8.188 9.823 16.869 1.00 83.75 123 ALA A CA 1
ATOM 986 C C . ALA A 1 123 ? 8.971 11.151 16.970 1.00 83.75 123 ALA A C 1
ATOM 988 O O . ALA A 1 123 ? 10.115 11.145 17.420 1.00 83.75 123 ALA A O 1
ATOM 989 N N . LYS A 1 124 ? 8.385 12.289 16.564 1.00 89.62 124 LYS A N 1
ATOM 990 C CA . LYS A 1 124 ? 9.021 13.621 16.507 1.00 89.62 124 LYS A CA 1
ATOM 991 C C . LYS A 1 124 ? 10.258 13.694 15.596 1.00 89.62 124 LYS A C 1
ATOM 993 O O . LYS A 1 124 ? 11.083 14.597 15.733 1.00 89.62 124 LYS A O 1
ATOM 998 N N . ARG A 1 125 ? 10.381 12.777 14.634 1.00 86.06 125 ARG A N 1
ATOM 999 C CA . ARG A 1 125 ? 11.450 12.722 13.621 1.00 86.06 125 ARG A CA 1
ATOM 1000 C C . ARG A 1 125 ? 11.045 13.535 12.389 1.00 86.06 125 ARG A C 1
ATOM 1002 O O . ARG A 1 125 ? 10.898 13.010 11.289 1.00 86.06 125 ARG A O 1
ATOM 1009 N N . TRP A 1 126 ? 10.816 14.831 12.591 1.00 87.44 126 TRP A N 1
ATOM 1010 C CA . TRP A 1 126 ? 10.189 15.716 11.600 1.00 87.44 126 TRP A CA 1
ATOM 1011 C C . TRP A 1 126 ? 10.982 15.852 10.296 1.00 87.44 126 TRP A C 1
ATOM 1013 O O . TRP A 1 126 ? 10.388 15.810 9.223 1.00 87.44 126 TRP A O 1
ATOM 1023 N N . ALA A 1 127 ? 12.311 15.968 10.380 1.00 85.75 127 ALA A N 1
ATOM 1024 C CA . ALA A 1 127 ? 13.173 16.090 9.202 1.00 85.75 127 ALA A CA 1
ATOM 1025 C C . ALA A 1 127 ? 13.115 14.839 8.310 1.00 85.75 127 ALA A C 1
ATOM 1027 O O . ALA A 1 127 ? 13.078 14.939 7.089 1.00 85.75 127 ALA A O 1
ATOM 1028 N N . GLU A 1 128 ? 13.045 13.659 8.923 1.00 81.69 128 GLU A N 1
ATOM 1029 C CA . GLU A 1 128 ? 12.970 12.390 8.198 1.00 81.69 128 GLU A CA 1
ATOM 1030 C C . GLU A 1 128 ? 11.584 12.167 7.594 1.00 81.69 128 GLU A C 1
ATOM 1032 O O . GLU A 1 128 ? 11.479 11.656 6.483 1.00 81.69 128 GLU A O 1
ATOM 1037 N N . ALA A 1 129 ? 10.521 12.590 8.289 1.00 82.44 129 ALA A N 1
ATOM 1038 C CA . ALA A 1 129 ? 9.170 12.583 7.734 1.00 82.44 129 ALA A CA 1
ATOM 1039 C C . ALA A 1 129 ? 9.069 13.480 6.488 1.00 82.44 129 ALA A C 1
ATOM 1041 O O . ALA A 1 129 ? 8.480 13.074 5.490 1.00 82.44 129 ALA A O 1
ATOM 1042 N N . LEU A 1 130 ? 9.669 14.675 6.537 1.00 82.62 130 LEU A N 1
ATOM 1043 C CA . LEU A 1 130 ? 9.676 15.616 5.418 1.00 82.62 130 LEU A CA 1
ATOM 1044 C C . LEU A 1 130 ? 10.445 15.057 4.214 1.00 82.62 130 LEU A C 1
ATOM 1046 O O . LEU A 1 130 ? 9.874 14.965 3.131 1.00 82.62 130 LEU A O 1
ATOM 1050 N N . ALA A 1 131 ? 11.682 14.595 4.426 1.00 79.88 131 ALA A N 1
ATOM 1051 C CA . ALA A 1 131 ? 12.497 13.998 3.367 1.00 79.88 131 ALA A CA 1
ATOM 1052 C C . ALA A 1 131 ? 11.804 12.788 2.716 1.00 79.88 131 ALA A C 1
ATOM 1054 O O . ALA A 1 131 ? 11.883 12.581 1.505 1.00 79.88 131 ALA A O 1
ATOM 1055 N N . LEU A 1 132 ? 11.080 11.995 3.513 1.00 77.88 132 LEU A N 1
ATOM 1056 C CA . LEU A 1 132 ? 10.311 10.864 3.013 1.00 77.88 132 LEU A CA 1
ATOM 1057 C C . LEU A 1 132 ? 9.162 11.306 2.095 1.00 77.88 132 LEU A C 1
ATOM 1059 O O . LEU A 1 132 ? 8.971 10.702 1.041 1.00 77.88 132 LEU A O 1
ATOM 1063 N N . PHE A 1 133 ? 8.412 12.348 2.458 1.00 77.06 133 PHE A N 1
ATOM 1064 C CA . PHE A 1 133 ? 7.357 12.875 1.591 1.00 77.06 133 PHE A CA 1
ATOM 1065 C C . PHE A 1 133 ? 7.933 13.474 0.302 1.00 77.06 133 PHE A C 1
ATOM 1067 O O . PHE A 1 133 ? 7.460 13.151 -0.787 1.00 77.06 133 PHE A O 1
ATOM 1074 N N . GLU A 1 134 ? 8.999 14.266 0.398 1.00 75.75 134 GLU A N 1
ATOM 1075 C CA . GLU A 1 134 ? 9.665 14.876 -0.761 1.00 75.75 134 GLU A CA 1
ATOM 1076 C C . GLU A 1 134 ? 10.198 13.828 -1.751 1.00 75.75 134 GLU A C 1
ATOM 1078 O O . GLU A 1 134 ? 10.080 14.007 -2.963 1.00 75.75 134 GLU A O 1
ATOM 1083 N N . SER A 1 135 ? 10.694 12.687 -1.253 1.00 71.50 135 SER A N 1
ATOM 1084 C CA . SER A 1 135 ? 11.237 11.613 -2.098 1.00 71.50 135 SER A CA 1
ATOM 1085 C C . SER A 1 135 ? 10.226 10.989 -3.072 1.00 71.50 135 SER A C 1
ATOM 1087 O O . SER A 1 135 ? 10.635 10.425 -4.086 1.00 71.50 135 SER A O 1
ATOM 1089 N N . VAL A 1 136 ? 8.920 11.098 -2.791 1.00 63.69 136 VAL A N 1
ATOM 1090 C CA . VAL A 1 136 ? 7.847 10.490 -3.604 1.00 63.69 136 VAL A CA 1
ATOM 1091 C C . VAL A 1 136 ? 7.103 11.497 -4.461 1.00 63.69 136 VAL A C 1
ATOM 1093 O O . VAL A 1 136 ? 6.649 11.149 -5.549 1.00 63.69 136 VAL A O 1
ATOM 1096 N N . PHE A 1 137 ? 6.967 12.735 -3.988 1.00 60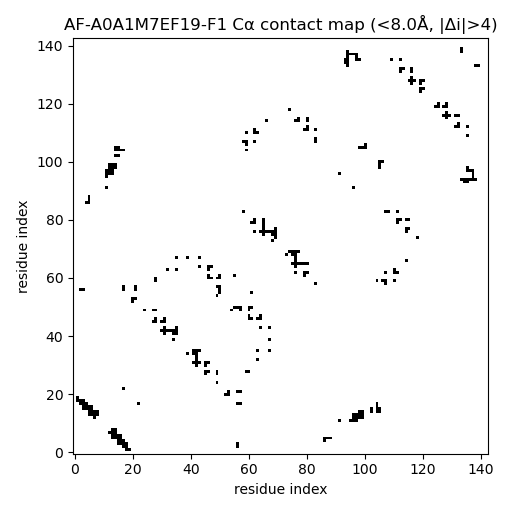.09 137 PHE A N 1
ATOM 1097 C CA . PHE A 1 137 ? 6.248 13.783 -4.715 1.00 60.09 137 PHE A CA 1
ATOM 1098 C C . PHE A 1 137 ? 7.141 14.582 -5.674 1.00 60.09 137 PHE A C 1
ATOM 1100 O O . PHE A 1 137 ? 6.631 15.404 -6.431 1.00 60.09 137 PHE A O 1
ATOM 1107 N N . GLY A 1 138 ? 8.449 14.301 -5.692 1.00 53.69 138 GLY A N 1
ATOM 1108 C CA . GLY A 1 138 ? 9.425 15.088 -6.434 1.00 53.69 138 GLY A CA 1
ATOM 1109 C C . GLY A 1 138 ? 9.693 16.425 -5.742 1.00 53.69 138 GLY A C 1
ATOM 1110 O O . GLY A 1 138 ? 8.875 16.941 -4.979 1.00 53.69 138 GLY A O 1
ATOM 1111 N N . ASN A 1 139 ? 10.873 16.992 -5.988 1.00 43.62 139 ASN A N 1
ATOM 1112 C CA . ASN A 1 139 ? 11.253 18.287 -5.434 1.00 43.62 139 ASN A CA 1
ATOM 1113 C C . ASN A 1 139 ? 10.218 19.361 -5.817 1.00 43.62 139 ASN A C 1
ATOM 1115 O O . ASN A 1 139 ? 10.145 19.766 -6.974 1.00 43.62 139 ASN A O 1
ATOM 1119 N N . PHE A 1 140 ? 9.504 19.916 -4.832 1.00 43.62 140 PHE A N 1
ATOM 1120 C CA . PHE A 1 140 ? 8.744 21.168 -4.987 1.00 43.62 140 PHE A CA 1
ATOM 1121 C C . PHE A 1 140 ? 9.657 22.393 -5.219 1.00 43.62 140 PHE A C 1
ATOM 1123 O O . PHE A 1 140 ? 9.187 23.522 -5.330 1.00 43.62 140 PHE A O 1
ATOM 1130 N N . THR A 1 141 ? 10.972 22.186 -5.295 1.00 37.53 141 THR A N 1
ATOM 1131 C CA . THR A 1 141 ? 12.000 23.206 -5.490 1.00 37.53 141 THR A CA 1
ATOM 1132 C C . THR A 1 141 ? 12.591 23.128 -6.897 1.00 37.53 141 THR A C 1
ATOM 1134 O O . THR A 1 141 ? 13.743 22.763 -7.106 1.00 37.53 141 THR A O 1
ATOM 1137 N N . SER A 1 142 ? 11.791 23.480 -7.897 1.00 35.78 142 SER A N 1
ATOM 1138 C CA . SER A 1 142 ? 12.316 24.087 -9.129 1.00 35.78 142 SER A CA 1
ATOM 1139 C C . SER A 1 142 ? 11.218 24.909 -9.802 1.00 35.78 142 SER A C 1
ATOM 1141 O O . SER A 1 142 ? 10.497 24.430 -10.673 1.00 35.78 142 SER A O 1
ATOM 1143 N N . ALA A 1 143 ? 11.092 26.150 -9.330 1.00 36.50 143 ALA A N 1
ATOM 1144 C CA . ALA A 1 143 ? 10.581 27.282 -10.095 1.00 36.50 143 ALA A CA 1
ATOM 1145 C C . ALA A 1 143 ? 11.773 28.171 -10.468 1.00 36.50 143 ALA A C 1
ATOM 1147 O O . ALA A 1 143 ? 12.703 28.258 -9.628 1.00 36.50 143 ALA A O 1
#

Radius of gyration: 15.33 Å; Cα contacts (8 Å, |Δi|>4): 186; chains: 1; bounding box: 34×44×38 Å

Organism: NCBI:txid1121959

Secondary structure (DSSP, 8-state):
----EEEEEETTEEEEE--HHHHTTHHHHHHHHHHTTT-HHHHHHHHHHHHHHHGGG-HHHHHHHHHHHHHHSTTTTHHHHHHHHTTS-TT--TTTSEE-TT-GGGHHHHHHHHHHHHHHHHTT-HHHHHHHHHHHH--S---

pLDDT: mean 78.61, std 12.53, range [35.78, 96.62]

Foldseek 3Di:
DQDWAWDDPDVLEIFIDAGPQLVVCVVLLVVLVVCCPVPVVVSLVSLVVSCVRCPCRNLSSLLSNLVSVCVVPPPSNLVSLVVLVVNDDPPNDFQRHAYDPPHPRCNNNLSSLVSVLVSCVVVVVNVVSVVSNCRHVHDPPDD

Sequence (143 aa):
MDQLRMIEYQPRHWRVVYPAVVLEHEALFQQGKALHITAPQEAERIYRRIMAACGELHLDAVSHLGMLLNNRTPGLGLTYLMQARLLFPKAFEEGRDVLLYESTGNGFVLTAYYAMGVELQKAKRWAEALALFESVFGNFTSA

Mean predicted aligned error: 7.35 Å